Protein AF-A0A950DWN9-F1 (afdb_monomer)

Mean predicted aligned error: 9.33 Å

Foldseek 3Di:
DDDPPVPQPDQDQQAAPPPVGGDGDDDPPQFDKDKAADPQQVVLVHPRPCGIHMYTHGNVLNVQWDWDQPPVNRDIDTGGDPDPPPDDDD

Structure (mmCIF, N/CA/C/O backbone):
data_AF-A0A950DWN9-F1
#
_entry.id   AF-A0A950DWN9-F1
#
loop_
_atom_site.group_PDB
_atom_site.id
_atom_site.type_symbol
_atom_site.label_atom_id
_atom_site.label_alt_id
_atom_site.label_comp_id
_atom_site.label_asym_id
_atom_site.label_entity_id
_atom_site.label_seq_id
_atom_site.pdbx_PDB_ins_code
_atom_site.Cartn_x
_atom_site.Cartn_y
_atom_site.Cartn_z
_atom_site.occupancy
_atom_site.B_iso_or_equiv
_atom_site.auth_seq_id
_atom_site.auth_comp_id
_atom_site.auth_asym_id
_atom_site.auth_atom_id
_atom_site.pdbx_PDB_model_num
ATOM 1 N N . MET A 1 1 ? 34.110 15.221 -7.944 1.00 43.88 1 MET A N 1
ATOM 2 C CA . MET A 1 1 ? 33.126 14.561 -8.825 1.00 43.88 1 MET A CA 1
ATOM 3 C C . MET A 1 1 ? 31.916 14.255 -7.966 1.00 43.88 1 MET A C 1
ATOM 5 O O . MET A 1 1 ? 32.010 13.401 -7.095 1.00 43.88 1 MET A O 1
ATOM 9 N N . SER A 1 2 ? 30.869 15.068 -8.088 1.00 43.25 2 SER A N 1
ATOM 10 C CA . SER A 1 2 ? 29.690 15.014 -7.221 1.00 43.25 2 SER A CA 1
ATOM 11 C C . SER A 1 2 ? 28.874 13.770 -7.547 1.00 43.25 2 SER A C 1
ATOM 13 O O . SER A 1 2 ? 28.439 13.592 -8.682 1.00 43.25 2 SER A O 1
ATOM 15 N N . GLN A 1 3 ? 28.721 12.892 -6.563 1.00 43.59 3 GLN A N 1
ATOM 16 C CA . GLN A 1 3 ? 27.909 11.689 -6.668 1.00 43.59 3 GLN A CA 1
ATOM 17 C C . GLN A 1 3 ? 26.440 12.125 -6.720 1.00 43.59 3 GLN A C 1
ATOM 19 O O . GLN A 1 3 ? 25.856 12.496 -5.708 1.00 43.59 3 GLN A O 1
ATOM 24 N N . HIS A 1 4 ? 25.850 12.138 -7.916 1.00 39.50 4 HIS A N 1
ATOM 25 C CA . HIS A 1 4 ? 24.398 12.085 -8.063 1.00 39.50 4 HIS A CA 1
ATOM 26 C C . HIS A 1 4 ? 23.978 10.642 -7.773 1.00 39.50 4 HIS A C 1
ATOM 28 O O . HIS A 1 4 ? 23.790 9.836 -8.685 1.00 39.50 4 HIS A O 1
ATOM 34 N N . GLU A 1 5 ? 23.878 10.304 -6.488 1.00 45.19 5 GLU A N 1
ATOM 35 C CA . GLU A 1 5 ? 23.071 9.171 -6.052 1.00 45.19 5 GLU A CA 1
ATOM 36 C C . GLU A 1 5 ? 21.642 9.491 -6.487 1.00 45.19 5 GLU A C 1
ATOM 38 O O . GLU A 1 5 ? 20.949 10.325 -5.904 1.00 45.19 5 GLU A O 1
ATOM 43 N N . SER A 1 6 ? 21.244 8.905 -7.614 1.00 46.72 6 SER A N 1
ATOM 44 C CA . SER A 1 6 ? 19.859 8.907 -8.051 1.00 46.72 6 SER A CA 1
ATOM 45 C C . SER A 1 6 ? 19.111 8.103 -7.006 1.00 46.72 6 SER A C 1
ATOM 47 O O . SER A 1 6 ? 19.103 6.874 -7.052 1.00 46.72 6 SER A O 1
A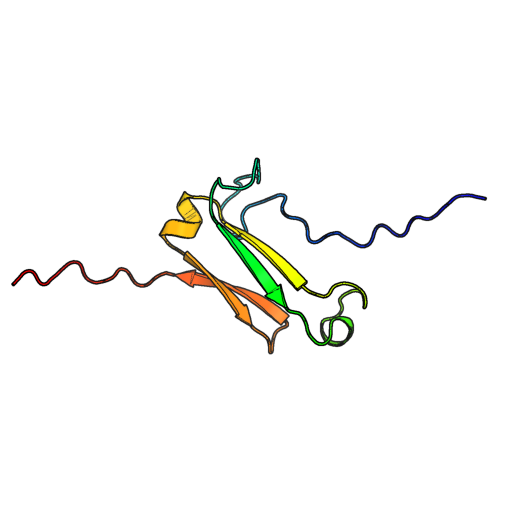TOM 49 N N . SER A 1 7 ? 18.586 8.820 -6.013 1.00 43.75 7 SER A N 1
ATOM 50 C CA . SER A 1 7 ? 17.700 8.305 -4.986 1.00 43.75 7 SER A CA 1
ATOM 51 C C . SER A 1 7 ? 16.468 7.801 -5.718 1.00 43.75 7 SER A C 1
ATOM 53 O O . SER A 1 7 ? 15.535 8.544 -6.015 1.00 43.75 7 SER A O 1
ATOM 55 N N . ALA A 1 8 ? 16.541 6.547 -6.148 1.00 47.62 8 ALA A N 1
ATOM 56 C CA . ALA A 1 8 ? 15.383 5.788 -6.529 1.00 47.62 8 ALA A CA 1
ATOM 57 C C . ALA A 1 8 ? 14.402 5.936 -5.377 1.00 47.62 8 ALA A C 1
ATOM 59 O O . ALA A 1 8 ? 14.735 5.532 -4.264 1.00 47.62 8 ALA A O 1
ATOM 60 N N . GLU A 1 9 ? 13.262 6.581 -5.623 1.00 46.97 9 GLU A N 1
ATOM 61 C CA . GLU A 1 9 ? 12.202 6.726 -4.635 1.00 46.97 9 GLU A CA 1
ATOM 62 C C . GLU A 1 9 ? 11.894 5.339 -4.068 1.00 46.97 9 GLU A C 1
ATOM 64 O O . GLU A 1 9 ? 11.236 4.502 -4.693 1.00 46.97 9 GLU A O 1
ATOM 69 N N . VAL A 1 10 ? 12.458 5.067 -2.891 1.00 51.66 10 VAL A N 1
ATOM 70 C CA . VAL A 1 10 ? 12.142 3.887 -2.103 1.00 51.66 10 VAL A CA 1
ATOM 71 C C . VAL A 1 10 ? 10.639 3.972 -1.876 1.00 51.66 10 VAL A C 1
ATOM 73 O O . VAL A 1 10 ? 10.175 5.056 -1.521 1.00 51.66 10 VAL A O 1
ATOM 76 N N . PRO A 1 11 ? 9.861 2.897 -2.108 1.00 56.41 11 PRO A N 1
ATOM 77 C CA . PRO A 1 11 ? 8.420 2.936 -1.905 1.00 56.41 11 PRO A CA 1
ATOM 78 C C . PRO A 1 11 ? 8.123 3.474 -0.503 1.00 56.41 11 PRO A C 1
ATOM 80 O O . PRO A 1 11 ? 8.407 2.813 0.498 1.00 56.41 11 PRO A O 1
ATOM 83 N N . ASP A 1 12 ? 7.632 4.713 -0.461 1.00 65.25 12 ASP A N 1
ATOM 84 C CA . ASP A 1 12 ? 7.583 5.506 0.756 1.00 65.25 12 ASP A CA 1
ATOM 85 C C . ASP A 1 12 ? 6.445 5.006 1.643 1.00 65.25 12 ASP A C 1
ATOM 87 O O .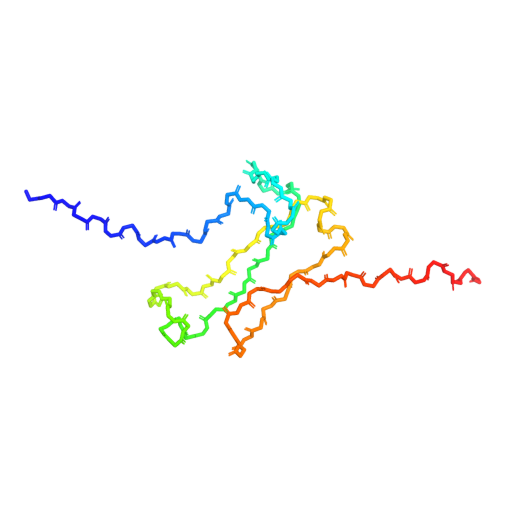 ASP A 1 12 ? 5.259 5.196 1.367 1.00 65.25 12 ASP A O 1
ATOM 91 N N . LEU A 1 13 ? 6.822 4.319 2.717 1.00 81.94 13 LEU A N 1
ATOM 92 C CA . LEU A 1 13 ? 5.920 3.907 3.784 1.00 81.94 13 LEU A CA 1
ATOM 93 C C . LEU A 1 13 ? 5.836 5.005 4.845 1.00 81.94 13 LEU A C 1
ATOM 95 O O . LEU A 1 13 ? 5.960 4.702 6.022 1.00 81.94 13 LEU A O 1
ATOM 99 N N . SER A 1 14 ? 5.660 6.271 4.466 1.00 85.50 14 SER A N 1
ATOM 100 C CA . SER A 1 14 ? 5.577 7.386 5.422 1.00 85.50 14 SER A CA 1
ATOM 101 C C . SER A 1 14 ? 4.191 7.547 6.047 1.00 85.50 14 SER A C 1
ATOM 103 O O . SER A 1 14 ? 4.065 8.009 7.183 1.00 85.50 14 SER A O 1
ATOM 105 N N . SER A 1 15 ? 3.132 7.171 5.327 1.00 91.44 15 SER A N 1
ATOM 106 C CA . SER A 1 15 ? 1.750 7.493 5.695 1.00 91.44 15 SER A CA 1
ATOM 107 C C . SER A 1 15 ? 0.749 6.405 5.316 1.00 91.44 15 SER A C 1
ATOM 109 O O . SER A 1 15 ? 1.026 5.487 4.539 1.00 91.44 15 SER A O 1
ATOM 111 N N . CYS A 1 16 ? -0.431 6.476 5.934 1.00 92.56 16 CYS A N 1
ATOM 112 C CA . CYS A 1 16 ? -1.523 5.550 5.681 1.00 92.56 16 CYS A CA 1
ATOM 113 C C . CYS A 1 16 ? -1.997 5.654 4.223 1.00 92.56 16 CYS A C 1
ATOM 115 O O . CYS A 1 16 ? -2.304 6.729 3.723 1.00 92.56 16 CYS A O 1
ATOM 117 N N . ALA A 1 17 ? -2.155 4.514 3.552 1.00 92.19 17 ALA A N 1
ATOM 118 C CA . ALA A 1 17 ? -2.600 4.448 2.161 1.00 92.19 17 ALA A CA 1
ATOM 119 C C . ALA A 1 17 ? -4.073 4.850 1.953 1.00 92.19 17 ALA A C 1
ATOM 121 O O . ALA A 1 17 ? -4.538 4.937 0.816 1.00 92.19 17 ALA A O 1
ATOM 122 N N . ASN A 1 18 ? -4.830 5.073 3.030 1.00 91.94 18 ASN A N 1
ATOM 123 C CA . ASN A 1 18 ? -6.122 5.739 2.945 1.00 91.94 18 ASN A CA 1
ATOM 124 C C . ASN A 1 18 ? -5.897 7.255 2.867 1.00 91.94 18 ASN A C 1
ATOM 126 O O . ASN A 1 18 ? -5.556 7.862 3.874 1.00 91.94 18 ASN A O 1
ATOM 130 N N . ALA A 1 19 ? -6.162 7.867 1.711 1.00 88.00 19 ALA A N 1
ATOM 131 C CA . ALA A 1 19 ? -5.950 9.300 1.482 1.00 88.00 19 ALA A CA 1
ATOM 132 C C . ALA A 1 19 ? -6.749 10.224 2.425 1.00 88.00 19 ALA A C 1
ATOM 134 O O . ALA A 1 19 ? -6.377 11.377 2.614 1.00 88.00 19 ALA A O 1
ATOM 135 N N . SER A 1 20 ? -7.836 9.737 3.032 1.00 91.25 20 SER A N 1
ATOM 136 C CA . SER A 1 20 ? -8.598 10.486 4.043 1.00 91.25 20 SER A CA 1
ATOM 137 C C . SER A 1 20 ? -8.025 10.354 5.461 1.00 91.25 20 SER A C 1
ATOM 139 O O . SER A 1 20 ? -8.558 10.944 6.397 1.00 91.25 20 SER A O 1
ATOM 141 N N . CYS A 1 21 ? -6.967 9.562 5.647 1.00 91.44 21 CYS A N 1
ATOM 142 C CA . CYS A 1 21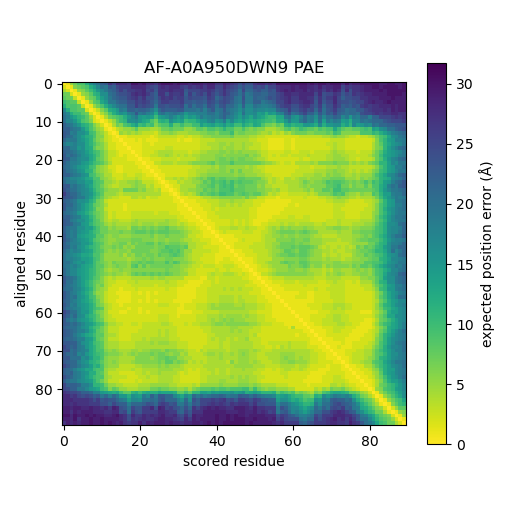 ? -6.300 9.327 6.919 1.00 91.44 21 CYS A CA 1
ATOM 143 C C . CYS A 1 21 ? -4.886 9.916 6.875 1.00 91.44 21 CYS A C 1
ATOM 145 O O . CYS A 1 21 ? -4.059 9.492 6.078 1.00 91.44 21 CYS A O 1
ATOM 147 N N . ALA A 1 22 ? -4.589 10.857 7.771 1.00 90.94 22 ALA A N 1
ATOM 148 C CA . ALA A 1 22 ? -3.277 11.508 7.859 1.00 90.94 22 ALA A CA 1
ATOM 149 C C . ALA A 1 22 ? -2.312 10.811 8.840 1.00 90.94 22 ALA A C 1
ATOM 151 O O . ALA A 1 22 ? -1.353 11.415 9.321 1.00 90.94 22 ALA A O 1
ATOM 152 N N . GLU A 1 23 ? -2.588 9.557 9.206 1.00 93.75 23 GLU A N 1
ATOM 153 C CA . GLU A 1 23 ? -1.760 8.838 10.170 1.00 93.75 23 GLU A CA 1
ATOM 154 C C . GLU A 1 23 ? -0.401 8.482 9.560 1.00 93.75 23 GLU A C 1
ATOM 156 O O . GLU A 1 23 ? -0.317 8.015 8.422 1.00 93.75 23 GLU A O 1
ATOM 161 N N . GLN A 1 24 ? 0.662 8.717 10.328 1.00 94.12 24 GLN A N 1
ATOM 162 C CA . GLN A 1 24 ? 2.041 8.475 9.912 1.00 94.12 24 GLN A CA 1
ATOM 163 C C . GLN A 1 24 ? 2.494 7.082 10.331 1.00 94.12 24 GLN A C 1
ATOM 165 O O . GLN A 1 24 ? 2.182 6.614 11.431 1.00 94.12 24 GLN A O 1
ATOM 170 N N . PHE A 1 25 ? 3.283 6.443 9.477 1.00 91.00 25 PHE A N 1
ATOM 171 C CA . PHE A 1 25 ? 3.923 5.182 9.805 1.00 91.00 25 PHE A CA 1
ATOM 172 C C . PHE A 1 25 ? 5.017 5.418 10.846 1.00 91.00 25 PHE A C 1
ATOM 174 O O . PHE A 1 25 ? 5.982 6.139 10.608 1.00 91.00 25 PHE A O 1
ATOM 181 N N . ARG A 1 26 ? 4.867 4.806 12.021 1.00 88.06 26 ARG A N 1
ATOM 182 C CA . ARG A 1 26 ? 5.858 4.925 13.105 1.00 88.06 26 ARG A CA 1
ATOM 183 C C . ARG A 1 26 ? 6.738 3.692 13.227 1.00 88.06 26 ARG A C 1
ATOM 185 O O . ARG A 1 26 ? 7.930 3.808 13.486 1.00 88.06 26 ARG A O 1
ATOM 192 N N . ARG A 1 27 ? 6.139 2.506 13.110 1.00 86.19 27 ARG A N 1
ATOM 193 C CA . ARG A 1 27 ? 6.824 1.222 13.283 1.00 86.19 27 ARG A CA 1
ATOM 194 C C . ARG A 1 27 ? 6.046 0.078 12.650 1.00 86.19 27 ARG A C 1
ATOM 196 O O . ARG A 1 27 ? 4.820 0.118 12.548 1.00 86.19 27 ARG A O 1
ATOM 203 N N . LEU A 1 28 ? 6.768 -0.991 12.325 1.00 82.75 28 LEU A N 1
ATOM 204 C CA . LEU A 1 28 ? 6.170 -2.275 11.968 1.00 82.75 28 LEU A CA 1
ATOM 205 C C . LEU A 1 28 ? 5.327 -2.823 13.132 1.00 82.75 28 LEU A C 1
ATOM 207 O O . LEU A 1 28 ? 5.650 -2.623 14.302 1.00 82.75 28 LEU A O 1
ATOM 211 N N . GLY A 1 29 ? 4.230 -3.506 12.799 1.00 84.69 29 GLY A N 1
ATOM 212 C CA . GLY A 1 29 ? 3.258 -4.032 13.765 1.00 84.69 29 GLY A CA 1
ATOM 213 C C . GLY A 1 29 ? 2.150 -3.048 14.158 1.00 84.69 29 GLY A C 1
ATOM 214 O O . GLY A 1 29 ? 1.108 -3.477 14.649 1.00 84.69 29 GLY A O 1
ATOM 215 N N . ASP A 1 30 ? 2.318 -1.750 13.890 1.00 87.81 30 ASP A N 1
ATOM 216 C CA . ASP A 1 30 ? 1.253 -0.765 14.069 1.00 87.81 30 ASP A CA 1
ATOM 217 C C . ASP A 1 30 ? 0.411 -0.680 12.791 1.00 8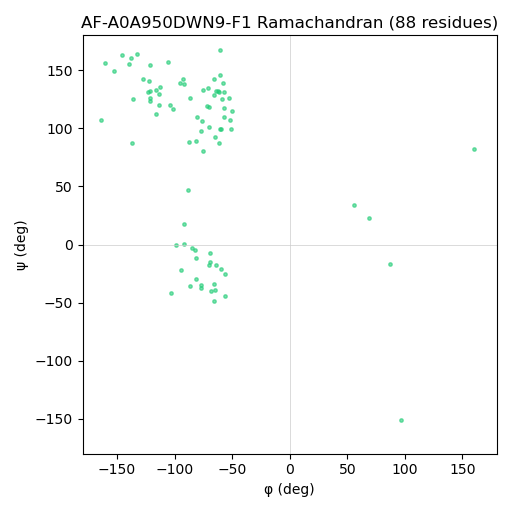7.81 30 ASP A C 1
ATOM 219 O O . ASP A 1 30 ? 0.738 0.050 11.868 1.00 87.81 30 ASP A O 1
ATOM 223 N N . GLY A 1 31 ? -0.617 -1.521 12.664 1.00 92.50 31 GLY A N 1
ATOM 224 C CA . GLY A 1 31 ? -1.419 -1.634 11.439 1.00 92.50 31 GLY A CA 1
ATOM 225 C C . GLY A 1 31 ? -0.971 -2.774 10.521 1.00 92.50 31 GLY A C 1
ATOM 226 O O . GLY A 1 31 ? -0.503 -3.813 10.987 1.00 92.50 31 GLY A O 1
ATOM 227 N N . LYS A 1 32 ? -1.176 -2.627 9.208 1.00 93.81 32 LYS A N 1
ATOM 228 C CA . LYS A 1 32 ? -0.964 -3.705 8.233 1.00 93.81 32 LYS A CA 1
ATOM 229 C C . LYS A 1 32 ? -0.229 -3.221 6.988 1.00 93.81 32 LYS A C 1
ATOM 231 O O . LYS A 1 32 ? -0.683 -2.304 6.309 1.00 93.81 32 LYS A O 1
ATOM 236 N N . VAL A 1 33 ? 0.878 -3.892 6.678 1.00 93.19 33 VAL A N 1
ATOM 237 C CA . VAL A 1 33 ? 1.666 -3.688 5.457 1.00 93.19 33 VAL A CA 1
ATOM 238 C C . VAL A 1 33 ? 1.168 -4.640 4.371 1.00 93.19 33 VAL A C 1
ATOM 240 O O . VAL A 1 33 ? 0.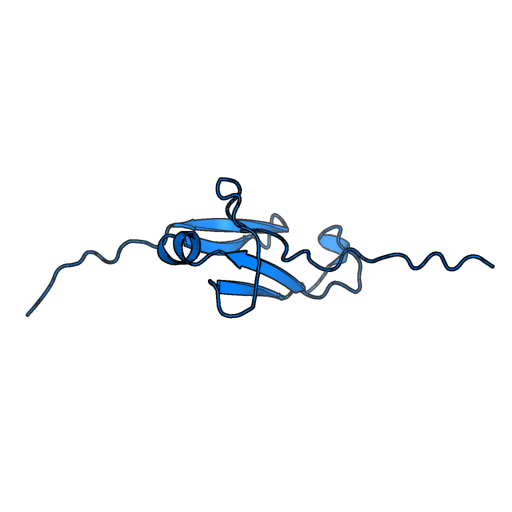879 -5.807 4.636 1.00 93.19 33 VAL A O 1
ATOM 243 N N . TYR A 1 34 ? 1.069 -4.132 3.150 1.00 92.19 34 TYR A N 1
ATOM 244 C CA . TYR A 1 34 ? 0.746 -4.893 1.953 1.00 92.19 34 TYR A CA 1
ATOM 245 C C . TYR A 1 34 ? 1.895 -4.732 0.968 1.00 92.19 34 TYR A C 1
ATOM 247 O O . TYR A 1 34 ? 2.231 -3.610 0.597 1.00 92.19 34 TYR A O 1
ATOM 255 N N . ALA A 1 35 ? 2.471 -5.850 0.542 1.00 91.75 35 ALA A N 1
ATOM 256 C CA . ALA A 1 35 ? 3.486 -5.893 -0.497 1.00 91.75 35 ALA A CA 1
ATOM 257 C C . ALA A 1 35 ? 2.912 -6.625 -1.709 1.00 91.75 35 ALA A C 1
ATOM 259 O O . ALA A 1 35 ? 2.358 -7.719 -1.581 1.00 91.75 35 ALA A O 1
ATOM 260 N N . PHE A 1 36 ? 3.028 -6.010 -2.880 1.00 90.94 36 PHE A N 1
ATOM 261 C CA . PHE A 1 36 ? 2.567 -6.584 -4.132 1.00 90.94 36 PHE A CA 1
ATOM 262 C C . PHE A 1 36 ? 3.737 -6.703 -5.106 1.00 90.94 36 PHE A C 1
ATOM 264 O O . PHE A 1 36 ? 4.388 -5.688 -5.364 1.00 90.94 36 PHE A O 1
ATOM 271 N N . PRO A 1 37 ? 4.000 -7.893 -5.670 1.00 90.69 37 PRO A N 1
ATOM 272 C CA . PRO A 1 37 ? 5.040 -8.048 -6.676 1.00 90.69 37 PRO A CA 1
ATOM 273 C C . PRO A 1 37 ? 4.674 -7.275 -7.947 1.00 90.69 37 PRO A C 1
ATOM 275 O O . PRO A 1 37 ? 3.502 -7.222 -8.338 1.00 90.69 37 PRO A O 1
ATOM 278 N N . ILE A 1 38 ? 5.687 -6.679 -8.569 1.00 89.31 38 ILE A N 1
ATOM 279 C CA . ILE A 1 38 ? 5.607 -6.029 -9.874 1.00 89.31 38 ILE A CA 1
ATOM 280 C C . ILE A 1 38 ? 6.516 -6.804 -10.821 1.00 89.31 38 ILE A C 1
ATOM 282 O O . ILE A 1 38 ? 7.738 -6.799 -10.669 1.00 89.31 38 ILE A O 1
ATOM 286 N N . ASP A 1 39 ? 5.889 -7.463 -11.790 1.00 86.94 39 ASP A N 1
ATOM 287 C CA . ASP A 1 39 ? 6.570 -8.327 -12.755 1.00 86.94 39 ASP A CA 1
ATOM 288 C C . ASP A 1 39 ? 7.291 -7.500 -13.842 1.00 86.94 39 ASP A C 1
ATOM 290 O O . ASP A 1 39 ? 8.388 -7.857 -14.266 1.00 86.94 39 ASP A O 1
ATOM 294 N N . ASP A 1 40 ? 6.711 -6.357 -14.230 1.00 87.50 40 ASP A N 1
ATOM 295 C CA . ASP A 1 40 ? 7.234 -5.449 -15.260 1.00 87.50 40 ASP A CA 1
ATOM 296 C C . ASP A 1 40 ? 7.116 -3.975 -14.811 1.00 87.50 40 ASP A C 1
ATOM 298 O O . ASP A 1 40 ? 6.092 -3.326 -15.050 1.00 87.50 40 ASP A O 1
ATOM 302 N N . PRO A 1 41 ? 8.126 -3.446 -14.092 1.00 88.12 41 PRO A N 1
ATOM 303 C CA . PRO A 1 41 ? 8.086 -2.091 -13.542 1.00 88.12 41 PRO A CA 1
ATOM 304 C C . PRO A 1 41 ? 8.083 -1.000 -14.615 1.00 88.12 41 PRO A C 1
ATOM 306 O O . PRO A 1 41 ? 7.419 0.020 -14.444 1.00 88.12 41 PRO A O 1
ATOM 309 N N . GLU A 1 42 ? 8.768 -1.216 -15.737 1.00 89.62 42 GLU A N 1
ATOM 310 C CA . GLU A 1 42 ? 8.909 -0.207 -16.793 1.00 89.62 42 GLU A CA 1
ATOM 311 C C . GLU A 1 42 ? 7.571 0.045 -17.496 1.00 89.62 42 GLU A C 1
ATOM 313 O O . GLU A 1 42 ? 7.180 1.197 -17.690 1.00 89.62 42 GLU A O 1
ATOM 318 N N . ASN A 1 43 ? 6.788 -1.009 -17.747 1.00 86.69 43 ASN A N 1
ATOM 319 C CA . ASN A 1 43 ? 5.415 -0.878 -18.248 1.00 86.69 43 ASN A CA 1
ATOM 320 C C . ASN A 1 43 ? 4.469 -0.175 -17.249 1.00 86.69 43 ASN A C 1
ATOM 322 O O . ASN A 1 43 ? 3.395 0.310 -17.607 1.00 86.69 43 ASN A O 1
ATOM 326 N N . TRP A 1 44 ? 4.859 -0.098 -15.975 1.00 84.00 44 TRP A N 1
ATOM 327 C CA . TRP A 1 44 ? 4.127 0.623 -14.934 1.00 84.00 44 TRP A CA 1
ATOM 328 C C . TRP A 1 44 ? 4.595 2.075 -14.782 1.00 84.00 44 TRP A C 1
ATOM 330 O O . TRP A 1 44 ? 4.051 2.797 -13.945 1.00 84.00 44 TRP A O 1
ATOM 340 N N . GLY A 1 45 ? 5.571 2.512 -15.588 1.00 85.44 45 GLY A N 1
ATOM 341 C CA . GLY A 1 45 ? 6.221 3.815 -15.457 1.00 85.44 45 GLY A CA 1
ATOM 342 C C . GLY A 1 45 ? 7.087 3.922 -14.200 1.00 85.44 45 GLY A C 1
ATOM 343 O O . GLY A 1 45 ? 7.302 5.021 -13.698 1.00 85.44 45 GLY A O 1
ATOM 344 N N . LEU A 1 46 ? 7.530 2.786 -13.655 1.00 84.25 46 LEU A N 1
ATOM 345 C CA . LEU A 1 46 ? 8.345 2.691 -12.449 1.00 84.25 46 LEU A CA 1
ATOM 346 C C . LEU A 1 46 ? 9.796 2.345 -12.819 1.00 84.25 46 LEU A C 1
ATOM 348 O O . LEU A 1 46 ? 10.043 1.747 -13.869 1.00 84.25 46 LEU A O 1
ATOM 352 N N . PRO A 1 47 ? 10.776 2.667 -11.958 1.00 86.12 47 PRO A N 1
ATOM 353 C CA . PRO A 1 47 ? 12.162 2.277 -12.188 1.00 86.12 47 PRO A CA 1
ATOM 354 C C . PRO A 1 47 ? 12.322 0.752 -12.323 1.00 86.12 47 PRO A C 1
ATOM 356 O O . PRO A 1 47 ? 11.755 -0.002 -11.534 1.00 86.12 47 PRO A O 1
ATOM 359 N N . ALA A 1 48 ? 13.157 0.284 -13.258 1.00 86.00 48 ALA A N 1
ATOM 360 C CA . ALA A 1 48 ? 13.322 -1.144 -13.586 1.00 86.00 48 ALA A CA 1
ATOM 361 C C . ALA A 1 48 ? 13.717 -2.051 -12.395 1.00 86.00 48 ALA A C 1
ATOM 363 O O . ALA A 1 48 ? 13.441 -3.260 -12.376 1.00 86.00 48 ALA A O 1
ATOM 364 N N . HIS A 1 49 ? 14.361 -1.472 -11.378 1.00 85.31 49 HIS A N 1
ATOM 365 C CA . HIS A 1 49 ? 14.770 -2.170 -10.159 1.00 85.31 49 HIS A CA 1
ATOM 366 C C . HIS A 1 49 ? 13.633 -2.317 -9.128 1.00 85.31 49 HIS A C 1
ATOM 368 O O . HIS A 1 49 ? 13.775 -3.072 -8.166 1.00 85.31 49 HIS A O 1
ATOM 374 N N . LEU A 1 50 ? 12.497 -1.633 -9.303 1.00 85.81 50 LEU A N 1
ATOM 375 C CA . LEU A 1 50 ? 11.389 -1.645 -8.353 1.00 85.81 50 LEU A CA 1
ATOM 376 C C . LEU A 1 50 ? 10.511 -2.891 -8.545 1.00 85.81 50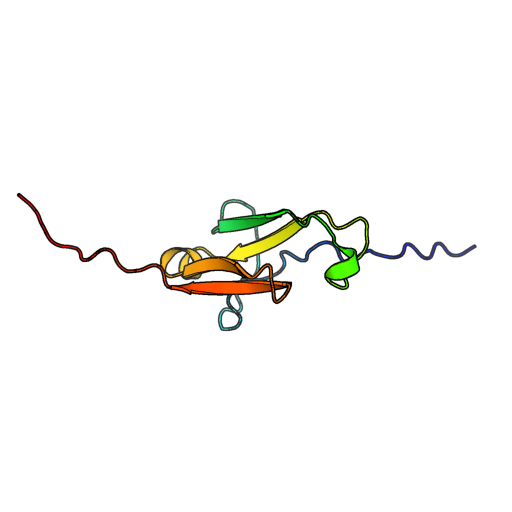 LEU A C 1
ATOM 378 O O . LEU A 1 50 ? 9.533 -2.884 -9.282 1.00 85.81 50 LEU A O 1
ATOM 382 N N . LYS A 1 51 ? 10.858 -3.984 -7.861 1.00 87.94 51 LYS A N 1
ATOM 383 C CA . LYS A 1 51 ? 10.180 -5.292 -8.001 1.00 87.94 51 LYS A CA 1
ATOM 384 C C . LYS A 1 51 ? 8.898 -5.453 -7.187 1.00 87.94 51 LYS A C 1
ATOM 386 O O . LYS A 1 51 ? 8.233 -6.483 -7.276 1.00 87.94 51 LYS A O 1
ATOM 391 N N . GLN A 1 52 ? 8.551 -4.472 -6.364 1.00 90.19 52 GLN A N 1
ATOM 392 C CA . GLN A 1 52 ? 7.359 -4.539 -5.530 1.00 90.19 52 GLN A CA 1
ATOM 393 C C . GLN A 1 52 ? 6.807 -3.156 -5.215 1.00 90.19 52 GLN A C 1
ATOM 395 O O . GLN A 1 52 ? 7.550 -2.188 -5.070 1.00 90.19 52 GLN A O 1
ATOM 400 N N . LYS A 1 53 ? 5.489 -3.094 -5.045 1.00 87.75 53 LYS A N 1
ATOM 401 C CA . LYS A 1 53 ? 4.780 -1.946 -4.491 1.00 87.75 53 LYS A CA 1
ATOM 402 C C . LYS A 1 53 ? 4.377 -2.265 -3.067 1.00 87.75 53 LYS A C 1
ATOM 404 O O . LYS A 1 53 ? 3.629 -3.217 -2.841 1.00 87.75 53 LYS A O 1
ATOM 409 N N . VAL A 1 54 ? 4.856 -1.463 -2.126 1.00 90.19 54 VAL A N 1
ATOM 410 C CA . VAL A 1 54 ? 4.558 -1.631 -0.705 1.00 90.19 54 VAL A CA 1
ATOM 411 C C . VAL A 1 54 ? 3.703 -0.464 -0.240 1.00 90.19 54 VAL A C 1
ATOM 413 O O . VAL A 1 54 ? 3.963 0.678 -0.604 1.00 90.19 54 VAL A O 1
ATOM 416 N N . VAL A 1 55 ? 2.658 -0.753 0.528 1.00 91.94 55 VAL A N 1
ATOM 417 C CA . VAL A 1 55 ? 1.801 0.256 1.157 1.00 91.94 55 VAL A CA 1
ATOM 418 C C . VAL A 1 55 ? 1.434 -0.165 2.571 1.00 91.94 55 VAL A C 1
ATOM 420 O O . VAL A 1 55 ? 1.397 -1.355 2.892 1.00 91.94 55 VA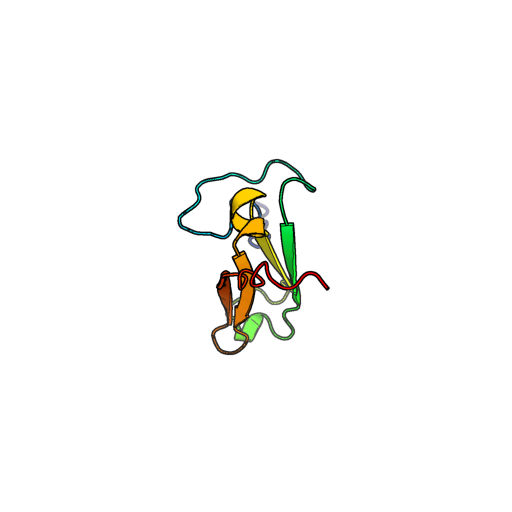L A O 1
ATOM 423 N N . TRP A 1 56 ? 1.110 0.806 3.415 1.00 94.56 56 TRP A N 1
ATOM 424 C CA . TRP A 1 56 ? 0.728 0.5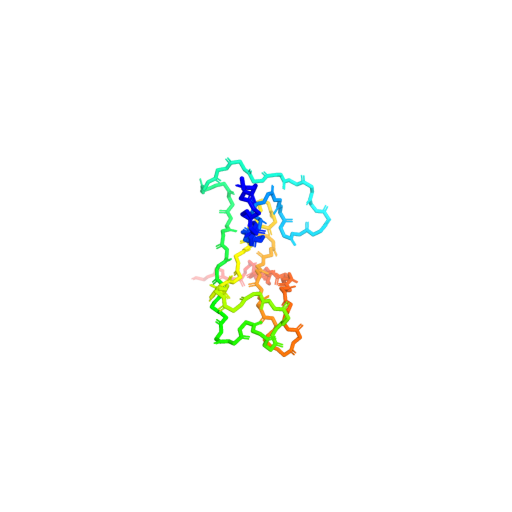74 4.802 1.00 94.56 56 TRP A CA 1
ATOM 425 C C . TRP A 1 56 ? -0.660 1.144 5.100 1.00 94.56 56 TRP A C 1
ATOM 427 O O . TRP A 1 56 ? -1.018 2.214 4.621 1.00 94.56 56 TRP A O 1
ATOM 437 N N . LEU A 1 57 ? -1.455 0.430 5.896 1.00 94.56 57 LEU A N 1
ATOM 438 C CA . LEU A 1 57 ? -2.678 0.949 6.502 1.00 94.56 57 LEU A CA 1
ATOM 439 C C . LEU A 1 57 ? -2.526 0.960 8.016 1.00 94.56 57 LEU A C 1
ATOM 441 O O . LEU A 1 57 ? -2.185 -0.071 8.599 1.00 94.56 57 LEU A O 1
ATOM 445 N N . CYS A 1 58 ? -2.883 2.075 8.651 1.00 94.44 58 CYS A N 1
ATOM 446 C CA . CYS A 1 58 ? -2.947 2.146 10.104 1.00 94.44 58 CYS A CA 1
ATOM 447 C C . CYS A 1 58 ? -3.957 1.148 10.683 1.00 94.44 58 CYS A C 1
ATOM 449 O O . CYS A 1 58 ? -4.793 0.563 9.976 1.00 94.44 58 CYS A O 1
ATOM 451 N N . ARG A 1 59 ? -3.906 0.945 12.000 1.00 94.06 59 ARG A N 1
ATOM 452 C CA . ARG A 1 59 ? -4.759 -0.031 12.686 1.00 94.06 59 ARG A CA 1
ATOM 453 C C . ARG A 1 59 ? -6.251 0.208 12.433 1.00 94.06 59 ARG A C 1
ATOM 455 O O . ARG A 1 59 ? -6.958 -0.739 12.098 1.00 94.06 59 ARG A O 1
ATOM 462 N N . ALA A 1 60 ? -6.713 1.456 12.506 1.00 93.69 60 ALA A N 1
ATOM 463 C CA . ALA A 1 60 ? -8.117 1.795 12.268 1.00 93.69 60 ALA A CA 1
ATOM 464 C C . ALA A 1 60 ? -8.534 1.534 10.810 1.00 93.69 60 ALA A C 1
ATOM 466 O O . ALA A 1 60 ? -9.521 0.846 10.544 1.00 93.69 60 ALA A O 1
ATOM 467 N N . CYS A 1 61 ? -7.743 2.013 9.845 1.00 94.56 61 CYS A N 1
ATOM 468 C CA . CYS A 1 61 ? -8.052 1.833 8.427 1.00 94.56 61 CYS A CA 1
ATOM 469 C C . CYS A 1 61 ? -8.009 0.360 8.013 1.00 94.56 61 CYS A C 1
ATOM 471 O O . CYS A 1 61 ? -8.870 -0.086 7.260 1.00 94.56 61 CYS A O 1
ATOM 473 N N . SER A 1 62 ? -7.048 -0.410 8.528 1.00 94.31 62 SER A N 1
ATOM 474 C CA . SER A 1 62 ? -6.903 -1.836 8.217 1.00 94.31 62 SER A CA 1
ATOM 475 C C . SER A 1 62 ? -8.003 -2.721 8.814 1.00 94.31 62 SER A C 1
ATOM 477 O O . SER A 1 62 ? -8.177 -3.846 8.336 1.00 94.31 62 SER A O 1
ATOM 479 N N . ALA A 1 63 ? -8.755 -2.230 9.807 1.00 92.81 63 ALA A N 1
ATOM 480 C CA . ALA A 1 63 ? -9.923 -2.910 10.367 1.00 92.81 63 ALA A CA 1
ATOM 481 C C . ALA A 1 63 ? -11.156 -2.796 9.456 1.00 92.81 63 ALA A C 1
ATOM 483 O O . ALA A 1 63 ? -11.894 -3.765 9.306 1.00 92.81 63 ALA A O 1
ATOM 484 N N . ALA A 1 64 ? -11.351 -1.644 8.807 1.00 92.50 64 ALA A N 1
ATOM 485 C CA . ALA A 1 64 ? -12.487 -1.399 7.912 1.00 92.50 64 ALA A CA 1
ATOM 486 C C . ALA A 1 64 ? -12.172 -1.670 6.432 1.00 92.50 64 ALA A C 1
ATOM 488 O O . ALA A 1 64 ? -13.075 -1.913 5.631 1.00 92.50 64 ALA A O 1
ATOM 489 N N . HIS A 1 65 ? -10.893 -1.649 6.058 1.00 94.31 65 HIS A N 1
ATOM 490 C CA . HIS A 1 65 ? -10.451 -1.739 4.673 1.00 94.31 65 HIS A CA 1
ATOM 491 C C . HIS A 1 65 ? -9.328 -2.756 4.490 1.00 94.31 65 HIS A C 1
ATOM 493 O O . HIS A 1 65 ? -8.651 -3.190 5.428 1.00 94.31 65 HIS A O 1
ATOM 499 N N . TYR A 1 66 ? -9.115 -3.129 3.238 1.00 93.88 66 TYR A N 1
ATOM 500 C CA . TYR A 1 66 ? -7.921 -3.816 2.779 1.00 93.88 66 TYR A CA 1
ATOM 501 C C . TYR A 1 66 ? -7.472 -3.222 1.447 1.00 93.88 66 TYR A C 1
ATOM 503 O O . TYR A 1 66 ? -8.242 -2.554 0.755 1.00 93.88 66 TYR A O 1
ATOM 511 N N . VAL A 1 67 ? -6.209 -3.452 1.100 1.00 92.56 67 VAL A N 1
ATOM 512 C CA . VAL A 1 67 ? -5.654 -2.977 -0.163 1.00 92.56 67 VAL A CA 1
ATOM 513 C C . VAL A 1 67 ? -5.720 -4.074 -1.216 1.00 92.56 67 VAL A C 1
ATOM 515 O O . VAL A 1 67 ? -5.401 -5.232 -0.942 1.00 92.56 67 VAL A O 1
ATOM 518 N N . ARG A 1 68 ? -6.075 -3.693 -2.443 1.00 92.94 68 ARG A N 1
ATOM 519 C CA . ARG A 1 68 ? -5.870 -4.497 -3.650 1.00 92.94 68 ARG A CA 1
ATOM 520 C C . ARG A 1 68 ? -5.009 -3.737 -4.644 1.00 92.94 68 ARG A C 1
ATOM 522 O O . ARG A 1 68 ? -5.000 -2.508 -4.661 1.00 92.94 68 ARG A O 1
ATOM 529 N N . LEU A 1 69 ? -4.322 -4.484 -5.497 1.00 89.31 69 LEU A N 1
ATOM 530 C CA . LEU A 1 69 ? -3.601 -3.930 -6.630 1.00 89.31 69 LEU A CA 1
ATOM 531 C C . LEU A 1 69 ? -4.409 -4.144 -7.910 1.00 89.31 69 LEU A C 1
ATOM 533 O O . LEU A 1 69 ? -4.628 -5.282 -8.326 1.00 89.31 69 LEU A O 1
ATOM 537 N N . ASP A 1 70 ? -4.833 -3.052 -8.541 1.00 88.94 70 ASP A N 1
ATOM 538 C CA . ASP A 1 70 ? -5.357 -3.075 -9.901 1.00 88.94 70 ASP A CA 1
ATOM 539 C C . ASP A 1 70 ? -4.177 -3.180 -10.867 1.00 88.94 70 ASP A C 1
ATOM 541 O O . ASP A 1 70 ? -3.517 -2.189 -11.185 1.00 88.94 70 ASP A O 1
ATOM 545 N N . ARG A 1 71 ? -3.904 -4.408 -11.315 1.00 86.06 71 ARG A N 1
ATOM 546 C CA . ARG A 1 71 ? -2.814 -4.712 -12.249 1.00 86.06 71 ARG A CA 1
ATOM 547 C C . ARG A 1 71 ? -3.042 -4.168 -13.659 1.00 86.06 71 ARG A C 1
ATOM 549 O O . ARG A 1 71 ? -2.092 -4.147 -14.419 1.00 86.06 71 ARG A O 1
ATOM 556 N N . ARG A 1 72 ? -4.259 -3.755 -14.035 1.00 86.25 72 ARG A N 1
ATOM 557 C CA . ARG A 1 72 ? -4.519 -3.157 -15.360 1.00 86.25 72 ARG A CA 1
ATOM 558 C C . ARG A 1 72 ? -4.273 -1.657 -15.352 1.00 86.25 72 ARG A C 1
ATOM 560 O O . ARG A 1 72 ? -3.845 -1.094 -16.348 1.00 86.25 72 ARG A O 1
ATOM 567 N N . ARG A 1 73 ? -4.596 -1.008 -14.231 1.00 85.56 73 ARG A N 1
ATOM 568 C CA . ARG A 1 73 ? -4.418 0.440 -14.040 1.00 85.56 73 ARG A CA 1
ATOM 569 C C . ARG A 1 73 ? -3.153 0.795 -13.262 1.00 85.56 73 ARG A C 1
ATOM 571 O O . ARG A 1 73 ? -2.926 1.974 -13.014 1.00 85.56 73 ARG A O 1
ATOM 578 N N . HIS A 1 74 ? -2.382 -0.207 -12.842 1.00 85.06 74 HIS A N 1
ATOM 579 C CA . HIS A 1 74 ? -1.135 -0.088 -12.077 1.00 85.06 74 HIS A CA 1
ATOM 580 C C . HIS A 1 74 ? -1.300 0.710 -10.768 1.00 85.06 74 HIS A C 1
ATOM 582 O O . HIS A 1 74 ? -0.413 1.438 -10.313 1.00 85.06 74 HIS A O 1
ATOM 588 N N . ARG A 1 75 ? -2.475 0.595 -10.132 1.00 86.12 75 ARG A N 1
ATOM 589 C CA . ARG A 1 75 ? -2.876 1.433 -8.989 1.00 86.12 75 ARG A CA 1
ATOM 590 C C . ARG A 1 75 ? -3.336 0.611 -7.798 1.00 86.12 75 ARG A C 1
ATOM 592 O O . ARG A 1 75 ? -4.017 -0.400 -7.929 1.00 86.12 75 ARG A O 1
ATOM 599 N N . VAL A 1 76 ? -2.975 1.096 -6.617 1.00 87.62 76 VAL A N 1
ATOM 600 C CA . VAL A 1 76 ? -3.478 0.587 -5.343 1.00 87.62 76 VAL A CA 1
ATOM 601 C C . VAL A 1 76 ? -4.905 1.094 -5.146 1.00 87.62 76 VAL A C 1
ATOM 603 O O . VAL A 1 76 ? -5.188 2.268 -5.366 1.00 87.62 76 VAL A O 1
ATOM 606 N N . GLN A 1 77 ? -5.799 0.193 -4.755 1.00 92.19 77 GLN A N 1
ATOM 607 C CA . GLN A 1 77 ? -7.199 0.476 -4.467 1.00 92.19 77 GLN A CA 1
ATOM 608 C C . GLN A 1 77 ? -7.513 0.087 -3.028 1.00 92.19 77 GLN A C 1
ATOM 610 O O . GLN A 1 77 ? -7.185 -1.017 -2.581 1.00 92.19 77 GLN A O 1
ATOM 615 N N . LEU A 1 78 ? -8.179 0.995 -2.321 1.00 92.38 78 LEU A N 1
ATOM 616 C CA . LEU A 1 78 ? -8.715 0.742 -0.995 1.00 92.38 78 LEU A CA 1
ATOM 617 C C . LEU A 1 78 ? -10.103 0.116 -1.140 1.00 92.38 78 LEU A C 1
ATOM 619 O O . LEU A 1 78 ? -10.964 0.660 -1.828 1.00 92.38 78 LEU A O 1
ATOM 623 N N . VAL A 1 79 ? -10.316 -1.037 -0.516 1.00 93.75 79 VAL A N 1
ATOM 624 C CA . VAL A 1 79 ? -11.576 -1.776 -0.611 1.00 93.75 79 VAL A CA 1
ATOM 625 C C . VAL A 1 79 ? -12.136 -1.978 0.785 1.00 93.75 79 VAL A C 1
ATOM 627 O O . VAL A 1 79 ? -11.422 -2.420 1.685 1.00 93.75 79 VAL A O 1
ATOM 630 N N . HIS A 1 80 ? -13.421 -1.676 0.966 1.00 92.56 80 HIS A N 1
ATOM 631 C CA . HIS A 1 80 ? -14.114 -1.983 2.210 1.00 92.56 80 HIS A CA 1
ATOM 632 C C . HIS A 1 80 ? -14.111 -3.489 2.452 1.00 92.56 80 HIS A C 1
ATOM 634 O O . HIS A 1 80 ? -14.467 -4.291 1.582 1.00 92.56 80 HIS A O 1
ATOM 640 N N . ARG A 1 81 ? -13.731 -3.878 3.665 1.00 88.81 81 ARG A N 1
ATOM 641 C CA . ARG A 1 81 ? -14.030 -5.216 4.151 1.00 88.81 81 ARG A CA 1
ATOM 642 C C . ARG A 1 81 ? -15.542 -5.294 4.271 1.00 88.81 81 ARG A C 1
ATOM 644 O O . ARG A 1 81 ? -16.162 -4.414 4.863 1.00 88.81 81 ARG A O 1
ATOM 651 N N . ARG A 1 82 ? -16.146 -6.323 3.681 1.00 80.06 82 ARG A N 1
ATOM 652 C CA . ARG A 1 82 ? -17.535 -6.634 4.015 1.00 80.06 82 ARG A CA 1
ATOM 653 C C . ARG A 1 82 ? -17.553 -6.898 5.516 1.00 80.06 82 ARG A C 1
ATOM 655 O O . ARG A 1 82 ? -16.755 -7.707 5.984 1.00 80.06 82 ARG A O 1
ATOM 662 N N . ALA A 1 83 ? -18.406 -6.191 6.251 1.00 59.69 83 ALA A N 1
ATOM 663 C CA . ALA A 1 83 ? -18.776 -6.660 7.571 1.00 59.69 83 ALA A CA 1
ATOM 664 C C . ALA A 1 83 ? -19.357 -8.058 7.349 1.00 59.69 83 ALA A C 1
ATOM 666 O O . ALA A 1 83 ? -20.321 -8.202 6.592 1.00 59.69 83 ALA A O 1
ATOM 667 N N . GLU A 1 84 ? -18.730 -9.091 7.910 1.00 57.72 84 GLU A N 1
ATOM 668 C CA . GLU A 1 84 ? -19.450 -10.345 8.080 1.00 57.72 84 GLU A CA 1
ATOM 669 C C . GLU A 1 84 ? -20.747 -9.983 8.808 1.00 57.72 84 GLU A C 1
ATOM 671 O O . GLU A 1 84 ? -20.676 -9.279 9.827 1.00 57.72 84 GLU A O 1
ATOM 676 N N . PRO A 1 85 ? -21.928 -10.356 8.284 1.00 46.50 85 PRO A N 1
ATOM 677 C CA . PRO A 1 85 ? -23.138 -10.215 9.063 1.00 46.50 85 PRO A CA 1
ATOM 678 C C . PRO A 1 85 ? -22.907 -11.010 10.349 1.00 46.50 85 PRO A C 1
ATOM 680 O O . PRO A 1 85 ? -22.791 -12.233 10.324 1.00 46.50 85 PRO A O 1
ATOM 683 N N . HIS A 1 86 ? -22.768 -10.304 11.470 1.00 54.03 86 HIS A N 1
ATOM 684 C CA . HIS A 1 86 ? -22.864 -10.915 12.785 1.00 54.03 86 HIS A CA 1
ATOM 685 C C . HIS A 1 86 ? -24.261 -11.528 12.871 1.00 54.03 86 HIS A C 1
ATOM 687 O O . HIS A 1 86 ? -25.238 -10.810 13.074 1.00 54.03 86 HIS A O 1
ATOM 693 N N . GLY A 1 87 ? -24.366 -12.836 12.647 1.00 52.16 87 GLY A N 1
ATOM 694 C CA . GLY A 1 87 ? -25.639 -13.531 12.75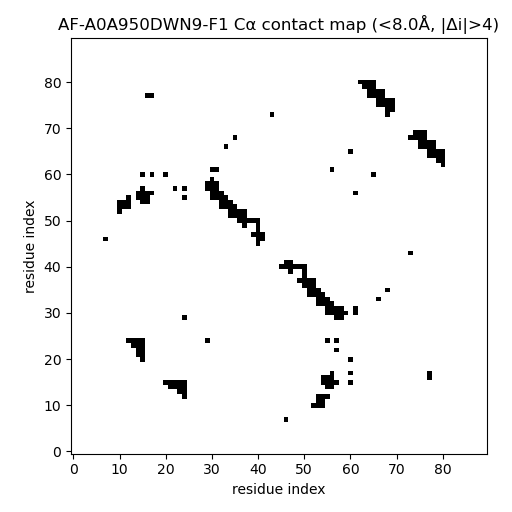4 1.00 52.16 87 GLY A CA 1
ATOM 695 C C . GLY A 1 87 ? -25.694 -14.860 12.019 1.00 52.16 87 GLY A C 1
ATOM 696 O O . GLY A 1 87 ? -26.292 -14.941 10.953 1.00 52.16 87 GLY A O 1
ATOM 697 N N . GLN A 1 88 ? -25.181 -15.914 12.648 1.00 43.81 88 GLN A N 1
ATOM 698 C CA . GLN A 1 88 ? -26.074 -16.935 13.201 1.00 43.81 88 GLN A CA 1
ATOM 699 C C . GLN A 1 88 ? -25.305 -17.803 14.196 1.00 43.81 88 GLN A C 1
ATOM 701 O O . GLN A 1 88 ? -24.446 -18.599 13.834 1.00 43.81 88 GLN A O 1
ATOM 706 N N . ALA A 1 89 ? -25.622 -17.590 15.473 1.00 48.94 89 ALA A N 1
ATOM 707 C CA . ALA A 1 89 ? -25.499 -18.624 16.478 1.00 48.94 89 ALA A CA 1
ATOM 708 C C . ALA A 1 89 ? -26.479 -19.753 16.124 1.00 48.94 89 ALA A C 1
ATOM 710 O O . ALA A 1 89 ? -27.649 -19.475 15.845 1.00 48.94 89 ALA A O 1
ATOM 711 N N . ALA A 1 90 ? -25.991 -20.987 16.157 1.00 42.25 90 ALA A N 1
ATOM 712 C CA . ALA A 1 90 ? -26.751 -22.193 16.454 1.00 42.25 90 ALA A CA 1
ATOM 713 C C . ALA A 1 90 ? -25.792 -23.180 17.125 1.00 42.25 90 ALA A C 1
ATOM 715 O O . ALA A 1 90 ? -24.688 -23.377 16.565 1.00 42.25 90 ALA A O 1
#

Nearest PDB structures (foldseek):
  7r81-assembly1_W2  TM=4.973E-01  e=4.685E+00  Neurospora crassa
  7oyc-assembly1_V2  TM=3.781E-01  e=3.840E+00  Xenopus laevis

pLDDT: mean 80.63, std 17.51, range [39.5, 94.56]

Solvent-accessible surface area (backbone atoms only — not comparable to full-atom values): 5860 Å² total; per-residue (Å²): 133,84,82,79,74,77,75,68,82,64,72,73,60,58,43,28,71,49,87,93,44,89,51,65,59,85,56,89,82,65,38,44,78,46,78,41,82,38,94,58,20,56,88,63,78,40,62,79,82,48,52,54,52,53,46,31,27,40,54,72,56,44,72,51,28,47,80,47,75,40,80,88,76,71,38,81,40,84,38,73,53,77,76,74,77,90,76,78,92,128

Secondary structure (DSSP, 8-state):
-------------SBBSSTT--PBP-STTSSEEEEEE-S-TGGGTS-TT--EEEEEE-HHHHHHEEEEEETTTTEEEEEEPPPP------

Sequence (90 aa):
MSQHESSAEVPDLSSCANASCAEQFRRLGDGKVYAFPIDDPENWGLPAHLKQKVVWLCRACSAAHYVRLDRRRHRVQLVHRRAEPHGQAA

Radius of gyration: 16.79 Å; Cα contacts (8 Å, |Δi|>4): 116; chains: 1; bounding box: 60×37×35 Å